Protein AF-A0A972DIL6-F1 (afdb_monomer_lite)

Radius of gyration: 22.11 Å; chains: 1; bounding box: 40×44×63 Å

Secondary structure (DSSP, 8-state):
-HHHHHHHHHTTSEEEETTEEEE-HHHHHHHHHHHHH-TTTS-HHHHHHHHHHHHHHHTTSS-HHHHHHHHHHHHHHHHHHHHHHHTT-----EEEEEE-TTT-PEEEEEEETTEEEEE-TTTTT---EEE--EEEEEEPTTT-PEEEE-

pLDDT: mean 80.32, std 10.35, range [50.72, 94.5]

Structure (mmCIF, N/CA/C/O backbone):
data_AF-A0A972DIL6-F1
#
_entry.id   AF-A0A972DIL6-F1
#
loop_
_atom_site.group_PDB
_atom_site.id
_atom_site.type_symbol
_atom_site.label_atom_id
_atom_site.label_alt_id
_atom_site.label_comp_id
_atom_site.label_asym_id
_atom_site.label_entity_id
_atom_site.label_seq_id
_atom_site.pdbx_PDB_ins_code
_atom_site.Cartn_x
_atom_site.Cartn_y
_atom_site.Cartn_z
_atom_site.occupancy
_atom_site.B_iso_or_equiv
_atom_site.auth_seq_id
_atom_site.auth_comp_id
_atom_site.auth_asym_id
_atom_site.auth_atom_id
_atom_site.pdbx_PDB_model_num
ATOM 1 N N . TYR A 1 1 ? -8.801 -13.810 4.580 1.00 61.56 1 TYR A N 1
ATOM 2 C CA . TYR A 1 1 ? -7.427 -14.099 4.097 1.00 61.56 1 TYR A CA 1
ATOM 3 C C . TYR A 1 1 ? -7.288 -14.266 2.579 1.00 61.56 1 TYR A C 1
ATOM 5 O O . TYR A 1 1 ? -6.475 -13.562 1.994 1.00 61.56 1 TYR A O 1
ATOM 13 N N . ALA A 1 2 ? -8.060 -15.131 1.900 1.00 66.88 2 ALA A N 1
ATOM 14 C CA . ALA A 1 2 ? -7.968 -15.306 0.435 1.00 66.88 2 ALA A CA 1
ATOM 15 C C . ALA A 1 2 ? -8.094 -14.012 -0.424 1.00 66.88 2 ALA A C 1
ATOM 17 O O . ALA A 1 2 ? -7.347 -13.895 -1.399 1.00 66.88 2 ALA A O 1
ATOM 18 N N . PRO A 1 3 ? -8.938 -13.017 -0.066 1.00 84.19 3 PRO A N 1
ATOM 19 C CA . PRO A 1 3 ? -9.088 -11.783 -0.850 1.00 84.19 3 PRO A CA 1
ATOM 20 C C . PRO A 1 3 ? -7.832 -10.902 -0.883 1.00 84.19 3 PRO A C 1
ATOM 22 O O . PRO A 1 3 ? -7.586 -10.197 -1.862 1.00 84.19 3 PRO A O 1
ATOM 25 N N . THR A 1 4 ? -7.011 -10.943 0.169 1.00 86.56 4 THR A N 1
ATOM 26 C CA . THR A 1 4 ? -5.790 -10.133 0.262 1.00 86.56 4 THR A CA 1
ATOM 27 C C . THR A 1 4 ? -4.766 -10.590 -0.773 1.00 86.56 4 THR A C 1
ATOM 29 O O . THR A 1 4 ? -4.248 -9.772 -1.531 1.00 86.56 4 THR A O 1
ATOM 32 N N . ILE A 1 5 ? -4.545 -11.907 -0.879 1.00 86.25 5 ILE A N 1
ATOM 33 C CA . ILE A 1 5 ? -3.591 -12.501 -1.829 1.00 86.25 5 ILE A CA 1
ATOM 34 C C . ILE A 1 5 ? -4.025 -12.234 -3.274 1.00 86.25 5 ILE A C 1
ATOM 36 O O . ILE A 1 5 ? -3.209 -11.821 -4.095 1.00 86.25 5 ILE A O 1
ATOM 40 N N . SER A 1 6 ? -5.309 -12.416 -3.599 1.00 83.56 6 SER A N 1
ATOM 41 C CA . SER A 1 6 ? -5.800 -12.111 -4.948 1.00 83.56 6 SER A CA 1
ATOM 42 C C . SER A 1 6 ? -5.653 -10.626 -5.286 1.00 83.56 6 SER A C 1
ATOM 44 O O . SER A 1 6 ? -5.292 -10.288 -6.410 1.00 83.56 6 SER A O 1
ATOM 46 N N . THR A 1 7 ? -5.869 -9.738 -4.311 1.00 82.50 7 THR A N 1
ATOM 47 C CA . THR A 1 7 ? -5.773 -8.287 -4.516 1.00 82.50 7 THR A CA 1
ATOM 48 C C . THR A 1 7 ? -4.342 -7.854 -4.821 1.00 82.50 7 THR A C 1
ATOM 50 O O . THR A 1 7 ? -4.124 -7.171 -5.821 1.00 82.50 7 THR A O 1
ATOM 53 N N . ILE A 1 8 ? -3.358 -8.277 -4.021 1.00 86.12 8 ILE A N 1
ATOM 54 C CA . ILE A 1 8 ? -1.955 -7.872 -4.224 1.00 86.12 8 ILE A CA 1
ATOM 55 C C . ILE A 1 8 ? -1.359 -8.430 -5.523 1.00 86.12 8 ILE A C 1
ATOM 57 O O . ILE A 1 8 ? -0.521 -7.769 -6.138 1.00 86.12 8 ILE A O 1
ATOM 61 N N . ILE A 1 9 ? -1.840 -9.593 -5.980 1.00 81.62 9 ILE A N 1
ATOM 62 C CA . ILE A 1 9 ? -1.489 -10.151 -7.293 1.00 81.62 9 ILE A CA 1
ATOM 63 C C . ILE A 1 9 ? -2.155 -9.338 -8.408 1.00 81.62 9 ILE A C 1
ATOM 65 O O . ILE A 1 9 ? -1.478 -8.895 -9.330 1.00 81.62 9 ILE A O 1
ATOM 69 N N . SER A 1 10 ? -3.465 -9.074 -8.311 1.00 75.12 10 SER A N 1
ATOM 70 C CA . SER A 1 10 ? -4.207 -8.325 -9.341 1.00 75.12 10 SER A CA 1
ATOM 71 C C . SER A 1 10 ? -3.696 -6.895 -9.542 1.00 75.12 10 SER A C 1
ATOM 73 O O . SER A 1 10 ? -3.723 -6.377 -10.655 1.00 75.12 10 SER A O 1
ATOM 75 N N . ARG A 1 11 ? -3.193 -6.264 -8.473 1.00 79.81 11 ARG A N 1
ATOM 76 C CA . ARG A 1 11 ? -2.581 -4.929 -8.507 1.00 79.81 11 ARG A CA 1
ATOM 77 C C . ARG A 1 11 ? -1.114 -4.942 -8.940 1.00 79.81 11 ARG A C 1
ATOM 79 O O . ARG A 1 11 ? -0.519 -3.879 -9.074 1.00 79.81 11 ARG A O 1
ATOM 86 N N . GLY A 1 12 ? -0.530 -6.120 -9.161 1.00 79.69 12 GLY A N 1
ATOM 87 C CA . GLY A 1 12 ? 0.836 -6.268 -9.652 1.00 79.69 12 GLY A CA 1
ATOM 88 C C . GLY A 1 12 ? 1.921 -5.952 -8.624 1.00 79.69 12 GLY A C 1
ATOM 89 O O . GLY A 1 12 ? 3.062 -5.740 -9.022 1.00 79.69 12 GLY A O 1
ATOM 90 N N . TYR A 1 13 ? 1.607 -5.926 -7.323 1.00 84.12 13 TYR A N 1
ATOM 91 C CA . TYR A 1 13 ? 2.617 -5.773 -6.266 1.00 84.12 13 TYR A CA 1
ATOM 92 C C . TYR A 1 13 ? 3.415 -7.063 -6.041 1.00 84.12 13 TYR A C 1
ATOM 94 O O . TYR A 1 13 ? 4.570 -7.027 -5.621 1.00 84.12 13 TYR A O 1
ATOM 102 N N . VAL A 1 14 ? 2.799 -8.210 -6.329 1.00 87.94 14 VAL A N 1
ATOM 103 C CA . VAL A 1 14 ? 3.391 -9.537 -6.151 1.00 87.94 14 VAL A CA 1
ATOM 104 C C . VAL A 1 14 ? 3.099 -10.392 -7.381 1.00 87.94 14 VAL A C 1
ATOM 106 O O . VAL A 1 14 ? 1.962 -10.446 -7.847 1.00 87.94 14 VAL A O 1
ATOM 109 N N . ALA A 1 15 ? 4.117 -11.081 -7.889 1.00 85.19 15 ALA A N 1
ATOM 110 C CA . ALA A 1 15 ? 3.996 -12.104 -8.919 1.00 85.19 15 ALA A CA 1
ATOM 111 C C . ALA A 1 15 ? 3.935 -13.496 -8.276 1.00 85.19 15 ALA A C 1
ATOM 113 O O . ALA A 1 15 ? 4.514 -13.729 -7.213 1.00 85.19 15 ALA A O 1
ATOM 114 N N . LYS A 1 16 ? 3.231 -14.432 -8.918 1.00 86.62 16 LYS A N 1
ATOM 115 C CA . LYS A 1 16 ? 3.141 -15.826 -8.471 1.00 86.62 16 LYS A CA 1
ATOM 116 C C . LYS A 1 16 ? 3.727 -16.746 -9.535 1.00 86.62 16 LYS A C 1
ATOM 118 O O . LYS A 1 16 ? 3.106 -16.944 -10.573 1.00 86.62 16 LYS A O 1
ATOM 123 N N . GLU A 1 17 ? 4.861 -17.366 -9.234 1.00 86.06 17 GLU A N 1
ATOM 124 C CA . GLU A 1 17 ? 5.546 -18.320 -10.111 1.00 86.06 17 GLU A CA 1
ATOM 125 C C . GLU A 1 17 ? 5.753 -19.636 -9.364 1.00 86.06 17 GLU A C 1
ATOM 127 O O . GLU A 1 17 ? 6.178 -19.638 -8.213 1.00 86.06 17 GLU A O 1
ATOM 132 N N . ASN A 1 18 ? 5.408 -20.774 -9.975 1.00 85.75 18 ASN A N 1
ATOM 133 C CA . ASN A 1 18 ? 5.566 -22.101 -9.356 1.00 85.75 18 ASN A CA 1
ATOM 134 C C . ASN A 1 18 ? 4.979 -22.218 -7.931 1.00 85.75 18 ASN A C 1
ATOM 136 O O . ASN A 1 18 ? 5.510 -22.924 -7.081 1.00 85.75 18 ASN A O 1
ATOM 140 N N . ARG A 1 19 ? 3.850 -21.535 -7.676 1.00 85.88 19 ARG A N 1
ATOM 141 C CA . ARG A 1 19 ? 3.179 -21.414 -6.359 1.00 85.88 19 ARG A CA 1
ATOM 142 C C . ARG A 1 19 ? 3.948 -20.614 -5.296 1.00 85.88 19 ARG A C 1
ATOM 144 O O . ARG A 1 19 ? 3.457 -20.519 -4.176 1.00 85.88 19 ARG A O 1
ATOM 151 N N . ILE A 1 20 ? 5.067 -19.995 -5.649 1.00 89.75 20 ILE A N 1
ATOM 152 C CA . ILE A 1 20 ? 5.848 -19.100 -4.797 1.00 89.75 20 ILE A CA 1
ATOM 153 C C . ILE A 1 20 ? 5.490 -17.650 -5.147 1.00 89.75 20 ILE A C 1
ATOM 155 O O . ILE A 1 20 ? 5.174 -17.338 -6.296 1.00 89.75 20 ILE A O 1
ATOM 159 N N . LEU A 1 21 ? 5.471 -16.777 -4.139 1.00 91.06 21 LEU A N 1
ATOM 160 C CA . LEU A 1 21 ? 5.191 -15.351 -4.294 1.00 91.06 21 LEU A CA 1
ATOM 161 C C . LEU A 1 21 ? 6.500 -14.559 -4.318 1.00 91.06 21 LEU A C 1
ATOM 163 O O . LEU A 1 21 ? 7.330 -14.721 -3.426 1.00 91.06 21 LEU A O 1
ATOM 167 N N . TYR A 1 22 ? 6.645 -13.678 -5.305 1.00 89.75 22 TYR A N 1
ATOM 168 C CA . TYR A 1 22 ? 7.805 -12.805 -5.470 1.00 89.75 22 TYR A CA 1
ATOM 169 C C . TYR A 1 22 ? 7.361 -11.339 -5.522 1.00 89.75 22 TYR A C 1
ATOM 171 O O . TYR A 1 22 ? 6.421 -11.020 -6.256 1.00 89.75 22 TYR A O 1
ATOM 179 N N . PRO A 1 23 ? 8.003 -10.426 -4.770 1.00 90.56 23 PRO A N 1
ATOM 180 C CA . PRO A 1 23 ? 7.697 -9.006 -4.871 1.00 90.56 23 PRO A CA 1
ATOM 181 C C . PRO A 1 23 ? 8.139 -8.477 -6.237 1.00 90.56 23 PRO A C 1
ATOM 183 O O . PRO A 1 23 ? 9.274 -8.705 -6.663 1.00 90.56 23 PRO A O 1
ATOM 186 N N . THR A 1 24 ? 7.254 -7.750 -6.912 1.00 84.69 24 THR A N 1
ATOM 187 C CA . THR A 1 24 ? 7.609 -7.032 -8.144 1.00 84.69 24 THR A CA 1
ATOM 188 C C . THR A 1 24 ? 8.361 -5.749 -7.799 1.00 84.69 24 THR A C 1
ATOM 190 O O . THR A 1 24 ? 8.312 -5.285 -6.658 1.00 84.69 24 THR A O 1
ATOM 193 N N . ASP A 1 25 ? 9.018 -5.120 -8.771 1.00 80.06 25 ASP A N 1
ATOM 194 C CA . ASP A 1 25 ? 9.689 -3.837 -8.522 1.00 80.06 25 ASP A CA 1
ATOM 195 C C . ASP A 1 25 ? 8.693 -2.728 -8.162 1.00 80.06 25 ASP A C 1
ATOM 197 O O . ASP A 1 25 ? 8.956 -1.938 -7.260 1.00 80.06 25 ASP A O 1
ATOM 201 N N . LEU A 1 26 ? 7.488 -2.753 -8.746 1.00 78.00 26 LEU A N 1
ATOM 202 C CA . LEU A 1 26 ? 6.381 -1.898 -8.308 1.00 78.00 26 LEU A CA 1
ATOM 203 C C . LEU A 1 26 ? 6.025 -2.152 -6.836 1.00 78.00 26 LEU A C 1
ATOM 205 O O . LEU A 1 26 ? 5.852 -1.204 -6.074 1.00 78.00 26 LEU A O 1
ATOM 209 N N . GLY A 1 27 ? 5.919 -3.421 -6.432 1.00 82.94 27 GLY A N 1
ATOM 210 C CA . GLY A 1 27 ? 5.649 -3.802 -5.048 1.00 82.94 27 GLY A CA 1
ATOM 211 C C . GLY A 1 27 ? 6.718 -3.298 -4.083 1.00 82.94 27 GLY A C 1
ATOM 212 O O . GLY A 1 27 ? 6.373 -2.744 -3.043 1.00 82.94 27 GLY A O 1
ATOM 213 N N . LYS A 1 28 ? 8.001 -3.424 -4.444 1.00 86.25 28 LYS A N 1
ATOM 214 C CA . LYS A 1 28 ? 9.127 -2.922 -3.639 1.00 86.25 28 LYS A CA 1
ATOM 215 C C . LYS A 1 28 ? 9.080 -1.403 -3.495 1.00 86.25 28 LYS A C 1
ATOM 217 O O . LYS A 1 28 ? 9.120 -0.914 -2.374 1.00 86.25 28 LYS A O 1
ATOM 222 N N . ILE A 1 29 ? 8.911 -0.672 -4.597 1.00 82.50 29 ILE A N 1
ATOM 223 C CA . ILE A 1 29 ? 8.859 0.798 -4.592 1.00 82.50 29 ILE A CA 1
ATOM 224 C C . ILE A 1 29 ? 7.685 1.296 -3.748 1.00 82.50 29 ILE A C 1
ATOM 226 O O . ILE A 1 29 ? 7.844 2.176 -2.904 1.00 82.50 29 ILE A O 1
ATOM 230 N N . VAL A 1 30 ? 6.499 0.709 -3.927 1.00 85.12 30 VAL A N 1
ATOM 231 C CA . VAL A 1 30 ? 5.327 1.070 -3.122 1.00 85.12 30 VAL A CA 1
ATOM 232 C C . VAL A 1 30 ? 5.564 0.740 -1.651 1.00 85.12 30 VAL A C 1
ATOM 234 O O . VAL A 1 30 ? 5.277 1.573 -0.798 1.00 85.12 30 VAL A O 1
ATOM 237 N N . ASN A 1 31 ? 6.140 -0.421 -1.338 1.00 89.81 31 ASN A N 1
ATOM 238 C CA . ASN A 1 31 ? 6.474 -0.790 0.034 1.00 89.81 31 ASN A CA 1
ATOM 239 C C . ASN A 1 31 ? 7.500 0.162 0.674 1.00 89.81 31 ASN A C 1
ATOM 241 O O . ASN A 1 31 ? 7.364 0.501 1.847 1.00 89.81 31 ASN A O 1
ATOM 245 N N . GLU A 1 32 ? 8.494 0.6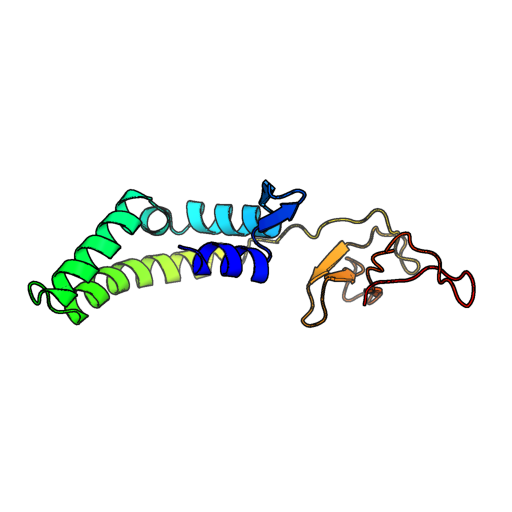31 -0.081 1.00 87.69 32 GLU A N 1
ATOM 246 C CA . GLU A 1 32 ? 9.469 1.624 0.382 1.00 87.69 32 GLU A CA 1
ATOM 247 C C . GLU A 1 32 ? 8.806 2.968 0.681 1.00 87.69 32 GLU A C 1
ATOM 249 O O . GLU A 1 32 ? 9.046 3.546 1.739 1.00 87.69 32 GLU A O 1
ATOM 254 N N . ILE A 1 33 ? 7.927 3.446 -0.205 1.00 87.00 33 ILE A N 1
ATOM 255 C CA . ILE A 1 33 ? 7.150 4.672 0.023 1.00 87.00 33 ILE A CA 1
ATOM 256 C C . ILE A 1 33 ? 6.290 4.513 1.280 1.00 87.00 33 ILE A C 1
ATOM 258 O O . ILE A 1 33 ? 6.323 5.370 2.163 1.00 87.00 33 ILE A O 1
ATOM 262 N N . MET A 1 34 ? 5.556 3.406 1.393 1.00 88.69 34 MET A N 1
ATOM 263 C CA . MET A 1 34 ? 4.669 3.161 2.526 1.00 88.69 34 MET A CA 1
ATOM 264 C C . MET A 1 34 ? 5.443 3.069 3.847 1.00 88.69 34 MET A C 1
ATOM 266 O O . MET A 1 34 ? 5.093 3.753 4.801 1.00 88.69 34 MET A O 1
ATOM 270 N N . THR A 1 35 ? 6.550 2.325 3.887 1.00 89.25 35 THR A N 1
ATOM 271 C CA . THR A 1 35 ? 7.405 2.214 5.084 1.00 89.25 35 THR A CA 1
ATOM 272 C C . THR A 1 35 ? 8.059 3.546 5.456 1.00 89.25 35 THR A C 1
ATOM 274 O O . THR A 1 35 ? 8.211 3.861 6.633 1.00 89.25 35 THR A O 1
ATOM 277 N N . LYS A 1 36 ? 8.442 4.359 4.466 1.00 86.00 36 LYS A N 1
ATOM 278 C CA . LYS A 1 36 ? 9.128 5.636 4.695 1.00 86.00 36 LYS A CA 1
ATOM 279 C C . LYS A 1 36 ? 8.195 6.744 5.178 1.00 86.00 36 LYS A C 1
ATOM 281 O O . LYS A 1 36 ? 8.598 7.546 6.017 1.00 86.00 36 LYS A O 1
ATOM 286 N N . TYR A 1 37 ? 6.995 6.836 4.610 1.00 87.19 37 TYR A N 1
ATOM 287 C CA . TYR A 1 37 ? 6.078 7.952 4.860 1.00 87.19 37 TYR A CA 1
ATOM 288 C C . TYR A 1 37 ? 4.921 7.594 5.792 1.00 87.19 37 TYR A C 1
ATOM 290 O O . TYR A 1 37 ? 4.363 8.493 6.413 1.00 87.19 37 TYR A O 1
ATOM 298 N N . PHE A 1 38 ? 4.591 6.309 5.931 1.00 89.56 38 PHE A N 1
ATOM 299 C CA . PHE A 1 38 ? 3.474 5.823 6.742 1.00 89.56 38 PHE A CA 1
ATOM 300 C C . PHE A 1 38 ? 3.885 4.680 7.697 1.00 89.56 38 PHE A C 1
ATOM 302 O O . PHE A 1 38 ? 3.177 3.672 7.761 1.00 89.56 38 PHE A O 1
ATOM 309 N N . PRO A 1 39 ? 4.998 4.805 8.452 1.00 86.62 39 PRO A N 1
ATOM 310 C CA . PRO A 1 39 ? 5.543 3.709 9.260 1.00 86.62 39 PRO A CA 1
ATOM 311 C C . PRO A 1 39 ? 4.557 3.184 10.309 1.00 86.62 39 PRO A C 1
ATOM 313 O O . PRO A 1 39 ? 4.479 1.980 10.514 1.00 86.62 39 PRO A O 1
ATOM 316 N N . GLU A 1 40 ? 3.763 4.062 10.926 1.00 81.62 40 GLU A N 1
ATOM 317 C CA . GLU A 1 40 ? 2.779 3.672 11.944 1.00 81.62 40 GLU A CA 1
ATOM 318 C C . GLU A 1 40 ? 1.609 2.862 11.368 1.00 81.62 40 GLU A C 1
ATOM 320 O O . GLU A 1 40 ? 1.024 2.057 12.077 1.00 81.62 40 GLU A O 1
ATOM 325 N N . ILE A 1 41 ? 1.275 3.041 10.085 1.00 81.44 41 ILE A N 1
ATOM 326 C CA . ILE A 1 41 ? 0.130 2.368 9.448 1.00 81.44 41 ILE A CA 1
ATOM 327 C C . ILE A 1 41 ? 0.522 0.985 8.940 1.00 81.44 41 ILE A C 1
ATOM 329 O O . ILE A 1 41 ? -0.281 0.057 8.982 1.00 81.44 41 ILE A O 1
ATOM 333 N N . VAL A 1 42 ? 1.748 0.849 8.429 1.00 82.94 42 VAL A N 1
ATOM 334 C CA . VAL A 1 42 ? 2.267 -0.440 7.949 1.00 82.94 42 VAL A CA 1
ATOM 335 C C . VAL A 1 42 ? 2.833 -1.312 9.066 1.00 82.94 42 VAL A C 1
ATOM 337 O O . VAL A 1 42 ? 3.282 -2.428 8.803 1.00 82.94 42 VAL A O 1
ATOM 340 N N . ASP A 1 43 ? 2.816 -0.818 10.302 1.00 84.75 43 ASP A N 1
ATOM 341 C CA . ASP A 1 43 ? 3.236 -1.581 11.460 1.00 84.75 43 ASP A CA 1
ATOM 342 C C . ASP A 1 43 ? 2.275 -2.753 11.731 1.00 84.75 43 ASP A C 1
ATOM 344 O O . ASP A 1 43 ? 1.042 -2.637 11.673 1.00 84.75 43 ASP A O 1
ATOM 348 N N . LEU A 1 4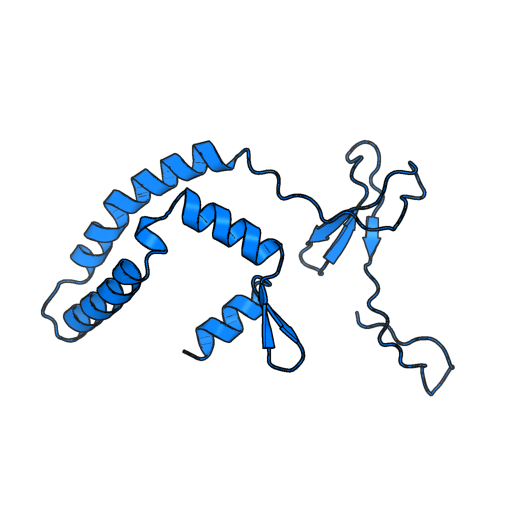4 ? 2.851 -3.916 12.041 1.00 77.44 44 LEU A N 1
ATOM 349 C CA . LEU A 1 44 ? 2.084 -5.130 12.328 1.00 77.44 44 LEU A CA 1
ATOM 350 C C . LEU A 1 44 ? 1.225 -4.969 13.589 1.00 77.44 44 LEU A C 1
ATOM 352 O O . LEU A 1 44 ? 0.107 -5.479 13.634 1.00 77.44 44 LEU A O 1
ATOM 356 N N . THR A 1 45 ? 1.725 -4.236 14.586 1.00 78.56 45 THR A N 1
ATOM 357 C CA . THR A 1 45 ? 1.024 -3.961 15.847 1.00 78.56 45 THR A CA 1
ATOM 358 C C . THR A 1 45 ? -0.187 -3.075 15.599 1.00 78.56 45 THR A C 1
ATOM 360 O O . THR A 1 45 ? -1.264 -3.348 16.125 1.00 78.56 45 THR A O 1
ATOM 363 N N . PHE A 1 46 ? -0.042 -2.054 14.747 1.00 79.50 46 PHE A N 1
ATOM 364 C CA . PHE A 1 46 ? -1.158 -1.199 14.352 1.00 79.50 46 PHE A CA 1
ATOM 365 C C . PHE A 1 46 ? -2.263 -2.008 13.663 1.00 79.50 46 PHE A C 1
ATOM 367 O O . PHE A 1 46 ? -3.424 -1.937 14.068 1.00 79.50 46 PHE A O 1
ATOM 374 N N . THR A 1 47 ? -1.896 -2.836 12.682 1.00 74.62 47 THR A N 1
ATOM 375 C CA . THR A 1 47 ? -2.865 -3.655 11.934 1.00 74.62 47 THR A CA 1
ATOM 376 C C . THR A 1 47 ? -3.585 -4.652 12.846 1.00 74.62 47 THR A C 1
ATOM 378 O O . THR A 1 47 ? -4.797 -4.809 12.737 1.00 74.62 47 THR A O 1
ATOM 381 N N . ALA A 1 48 ? -2.872 -5.278 13.788 1.00 80.00 48 ALA A N 1
ATOM 382 C CA . ALA A 1 48 ? -3.478 -6.174 14.773 1.00 80.00 48 ALA A CA 1
ATOM 383 C C . ALA A 1 48 ? -4.455 -5.439 15.707 1.00 80.00 48 ALA A C 1
ATOM 385 O O . ALA A 1 48 ? -5.552 -5.930 15.958 1.00 80.00 48 ALA A O 1
ATOM 386 N N . SER A 1 49 ? -4.087 -4.240 16.171 1.00 82.00 49 SER A N 1
ATOM 387 C CA . SER A 1 49 ? -4.944 -3.432 17.047 1.00 82.00 49 SER A CA 1
ATOM 388 C C . SER A 1 49 ? -6.210 -2.913 16.357 1.00 82.00 49 SER A C 1
ATOM 390 O O . SER A 1 49 ? -7.207 -2.640 17.021 1.00 82.00 49 SER A O 1
ATOM 392 N N . LEU A 1 50 ? -6.189 -2.753 15.028 1.00 85.12 50 LEU A N 1
ATOM 393 C CA . LEU A 1 50 ? -7.358 -2.308 14.275 1.00 85.12 50 LEU A CA 1
ATOM 394 C C . LEU A 1 50 ? -8.437 -3.391 14.233 1.00 85.12 50 LEU A C 1
ATOM 396 O O . LEU A 1 50 ? -9.598 -3.066 14.448 1.00 85.12 50 LEU A O 1
ATOM 400 N N . GLU A 1 51 ? -8.060 -4.647 13.994 1.00 85.69 51 GLU A N 1
ATOM 401 C CA . GLU A 1 51 ? -9.002 -5.776 13.990 1.00 85.69 51 GLU A CA 1
ATOM 402 C C . GLU A 1 51 ? -9.680 -5.921 15.364 1.00 85.69 51 GLU A C 1
ATOM 404 O O . GLU A 1 51 ? -10.902 -5.971 15.440 1.00 85.69 51 GLU A O 1
ATOM 409 N N . GLU A 1 52 ? -8.915 -5.822 16.460 1.00 88.12 52 GLU A N 1
ATOM 410 C CA . GLU A 1 52 ? -9.463 -5.839 17.829 1.00 88.12 52 GLU A CA 1
ATOM 411 C C . GLU A 1 52 ? -10.466 -4.694 18.070 1.00 88.12 52 GLU A C 1
ATOM 413 O O . GLU A 1 52 ? -11.538 -4.890 18.642 1.00 88.12 52 GLU A O 1
ATOM 418 N N . ARG A 1 53 ? -10.171 -3.487 17.567 1.00 87.81 53 ARG A N 1
ATOM 419 C CA . ARG A 1 53 ? -11.110 -2.354 17.637 1.00 87.81 53 ARG A CA 1
ATOM 420 C C . ARG A 1 53 ? -12.370 -2.578 16.801 1.00 87.81 53 ARG A C 1
ATOM 422 O O . ARG A 1 53 ? -13.410 -2.014 17.136 1.00 87.81 53 ARG A O 1
ATOM 429 N N . MET A 1 54 ? -12.287 -3.327 15.700 1.00 90.00 54 MET A N 1
ATOM 430 C CA . MET A 1 54 ? -13.459 -3.677 14.892 1.00 90.00 54 MET A CA 1
ATOM 431 C C . MET A 1 54 ? -14.346 -4.686 15.623 1.00 90.00 54 MET A C 1
ATOM 433 O O . MET A 1 54 ? -15.562 -4.494 15.637 1.00 90.00 54 MET A O 1
ATOM 437 N N . ASP A 1 55 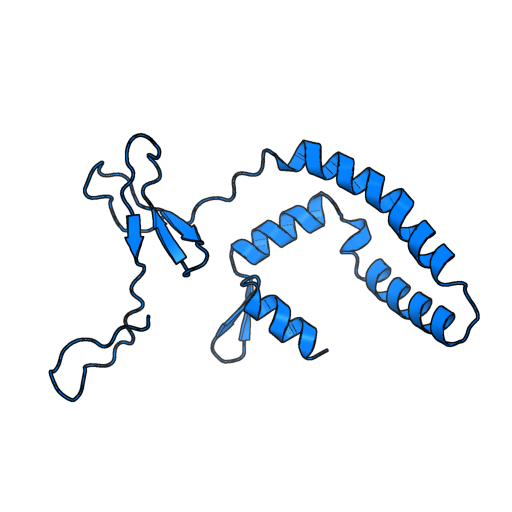? -13.753 -5.661 16.310 1.00 91.56 55 ASP A N 1
ATOM 438 C CA . ASP A 1 55 ? -14.483 -6.606 17.163 1.00 91.56 55 ASP A CA 1
ATOM 439 C C . ASP A 1 55 ? -15.200 -5.872 18.312 1.00 91.56 55 ASP A C 1
ATOM 441 O O . ASP A 1 55 ? -16.386 -6.082 18.566 1.00 91.56 55 ASP A O 1
ATOM 445 N N . ASP A 1 56 ? -14.533 -4.910 18.957 1.00 93.00 56 ASP A N 1
ATOM 446 C CA . ASP A 1 56 ? -15.147 -4.092 20.009 1.00 93.00 56 ASP A CA 1
ATOM 447 C C . ASP A 1 56 ? -16.327 -3.233 19.505 1.00 93.00 56 ASP A C 1
ATOM 449 O O . ASP A 1 56 ? -17.253 -2.928 20.268 1.00 93.00 56 ASP A O 1
ATOM 453 N N . ILE A 1 57 ? -16.323 -2.833 18.228 1.00 93.25 57 ILE A N 1
ATOM 454 C CA . ILE A 1 57 ? -17.474 -2.177 17.591 1.00 93.25 57 ILE A CA 1
ATOM 455 C C . ILE A 1 57 ? -18.610 -3.182 17.384 1.00 93.25 57 ILE A C 1
ATOM 457 O O . ILE A 1 57 ? -19.761 -2.850 17.672 1.00 93.25 57 ILE A O 1
ATOM 461 N N . GLU A 1 58 ? -18.307 -4.383 16.881 1.00 93.62 58 GLU A N 1
ATOM 462 C CA . GLU A 1 58 ? -19.298 -5.443 16.654 1.00 93.62 58 GLU A CA 1
ATOM 463 C C . GLU A 1 58 ? -20.005 -5.833 17.958 1.00 93.62 58 GLU A C 1
ATOM 465 O O . GLU A 1 58 ? -21.230 -5.960 17.995 1.00 93.62 58 GLU A O 1
ATOM 470 N N . GLU A 1 59 ? -19.252 -5.915 19.054 1.00 94.50 59 GLU A N 1
ATOM 471 C CA . GLU A 1 59 ? -19.771 -6.200 20.393 1.00 94.50 59 GLU A CA 1
ATOM 472 C C . GLU A 1 59 ? -20.462 -4.992 21.059 1.00 94.50 59 GLU A C 1
ATOM 474 O O . GLU A 1 59 ? -21.029 -5.112 22.147 1.00 94.50 59 GLU A O 1
ATOM 479 N N . GLY A 1 60 ? -20.439 -3.815 20.423 1.00 92.62 60 GLY A N 1
ATOM 480 C CA . GLY A 1 60 ? -21.081 -2.595 20.916 1.00 92.62 60 GLY A CA 1
ATOM 481 C C . GLY A 1 60 ? -20.357 -1.915 22.083 1.00 92.62 60 GLY A C 1
ATOM 482 O O . GLY A 1 60 ? -20.933 -1.038 22.731 1.00 92.62 60 GLY A O 1
ATOM 483 N N . LYS A 1 61 ? -19.102 -2.286 22.356 1.00 93.62 61 LYS A N 1
ATOM 484 C CA . LYS A 1 61 ? -18.263 -1.678 23.401 1.00 93.62 61 LYS A CA 1
ATOM 485 C C . LYS A 1 61 ? -17.758 -0.294 23.002 1.00 93.62 61 LYS A C 1
ATOM 487 O O . LYS A 1 61 ? -17.559 0.557 23.868 1.00 93.62 61 LYS A O 1
ATOM 492 N N . VAL A 1 62 ? -17.545 -0.065 21.704 1.00 91.31 62 VAL A N 1
ATOM 493 C CA . VAL A 1 62 ? -16.983 1.184 21.174 1.00 91.31 62 VAL A CA 1
ATOM 494 C C . VAL A 1 62 ? -17.851 1.739 20.046 1.00 91.31 62 VAL A C 1
ATOM 496 O O . VAL A 1 62 ? -18.386 1.016 19.208 1.00 91.31 62 VAL A O 1
ATOM 499 N N . TYR A 1 63 ? -17.995 3.065 20.003 1.00 93.12 63 TYR A N 1
ATOM 500 C CA . TYR A 1 63 ? -18.716 3.734 18.927 1.00 93.12 63 TYR A CA 1
ATOM 501 C C . TYR A 1 63 ? -17.848 3.832 17.668 1.00 93.12 63 TYR A C 1
ATOM 503 O O . TYR A 1 63 ? -16.804 4.472 17.671 1.00 93.12 63 TYR A O 1
ATOM 511 N N . TRP A 1 64 ? -18.296 3.265 16.548 1.00 93.19 64 TRP A N 1
ATOM 512 C CA . TRP A 1 64 ? -17.475 3.183 15.331 1.00 93.19 64 TRP A CA 1
ATOM 513 C C . TRP A 1 64 ? -16.919 4.529 14.837 1.00 93.19 64 TRP A C 1
ATOM 515 O O . TRP A 1 64 ? -15.795 4.583 14.342 1.00 93.19 64 TRP A O 1
ATOM 525 N N . LYS A 1 65 ? -17.667 5.636 14.991 1.00 94.00 65 LYS A N 1
ATOM 526 C CA . LYS A 1 65 ? -17.176 6.947 14.536 1.00 94.00 65 LYS A CA 1
ATOM 527 C C . LYS A 1 65 ? -15.990 7.434 15.352 1.00 94.00 65 LYS A C 1
ATOM 529 O O . LYS A 1 65 ? -15.160 8.122 14.778 1.00 94.00 65 LYS A O 1
ATOM 534 N N . SER A 1 66 ? -15.899 7.102 16.645 1.00 91.31 66 SER A N 1
ATOM 535 C CA . SER A 1 66 ? -14.729 7.498 17.435 1.00 91.31 66 SER A CA 1
ATOM 536 C C . SER A 1 66 ? -13.486 6.768 16.941 1.00 91.31 66 SER A C 1
ATOM 538 O O . SER A 1 66 ? -12.474 7.409 16.711 1.00 91.31 66 SER A O 1
ATOM 540 N N . VAL A 1 67 ? -13.596 5.471 16.633 1.00 89.94 67 VAL A N 1
ATOM 541 C CA . VAL A 1 67 ? -12.487 4.688 16.057 1.00 89.94 67 VAL A CA 1
ATOM 542 C C . VAL A 1 67 ? -12.012 5.275 14.725 1.00 89.94 67 VAL A C 1
ATOM 544 O O . VAL A 1 67 ? -10.809 5.408 14.504 1.00 89.94 67 VAL A O 1
ATOM 547 N N . VAL A 1 68 ? -12.945 5.665 13.850 1.00 91.38 68 VAL A N 1
ATOM 548 C CA . VAL A 1 68 ? -12.613 6.310 12.569 1.00 91.38 68 VAL A CA 1
ATOM 549 C C . VAL A 1 68 ? -11.966 7.680 12.780 1.00 91.38 68 VAL A C 1
ATOM 551 O O . VAL A 1 68 ? -10.957 7.967 12.140 1.00 91.38 68 VAL A O 1
ATOM 554 N N . ASP A 1 69 ? -12.503 8.515 13.672 1.00 92.88 69 ASP A N 1
ATOM 555 C CA . ASP A 1 69 ? -11.952 9.844 13.972 1.00 92.88 69 ASP A CA 1
ATOM 556 C C . ASP A 1 69 ? -10.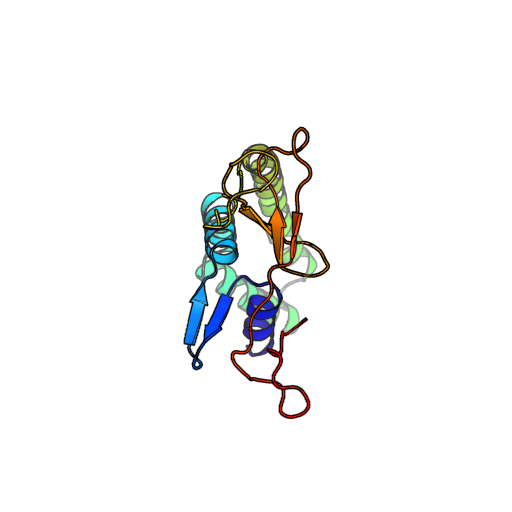538 9.761 14.562 1.00 92.88 69 ASP A C 1
ATOM 558 O O . ASP A 1 69 ? -9.659 10.533 14.169 1.00 92.88 69 ASP A O 1
ATOM 562 N N . ASP A 1 70 ? -10.322 8.814 15.476 1.00 88.50 70 ASP A N 1
ATOM 563 C CA . ASP A 1 70 ? -9.050 8.588 16.162 1.00 88.50 70 ASP A CA 1
ATOM 564 C C . ASP A 1 70 ? -7.960 8.126 15.190 1.00 88.50 70 ASP A C 1
ATOM 566 O O . ASP A 1 70 ? -6.793 8.473 15.360 1.00 88.50 70 ASP A O 1
ATOM 570 N N . PHE A 1 71 ? -8.333 7.386 14.142 1.00 88.44 71 PHE A N 1
ATOM 571 C CA . PHE A 1 71 ? -7.423 7.046 13.051 1.00 88.44 71 PHE A CA 1
ATOM 572 C C . PHE A 1 71 ? -7.216 8.213 12.078 1.00 88.44 71 PHE A C 1
ATOM 574 O O . PHE A 1 71 ? -6.086 8.544 11.718 1.00 88.44 71 PHE A O 1
ATOM 581 N N . TYR A 1 72 ? -8.304 8.836 11.618 1.00 90.75 72 TYR A N 1
ATOM 582 C CA . TYR A 1 72 ? -8.255 9.738 10.471 1.00 90.75 72 TYR A CA 1
ATOM 583 C C . TYR A 1 72 ? -7.566 11.070 10.780 1.00 90.75 72 TYR A C 1
ATOM 585 O O . TYR A 1 72 ? -6.821 11.572 9.943 1.00 90.75 72 TYR A O 1
ATOM 593 N N . LYS A 1 73 ? -7.772 11.641 11.974 1.00 91.00 73 LYS A N 1
ATOM 594 C CA . LYS A 1 73 ? -7.166 12.927 12.368 1.00 91.00 73 LYS A CA 1
ATOM 595 C C . LYS A 1 73 ? -5.630 12.915 12.344 1.00 91.00 73 LYS A C 1
ATOM 597 O O . LYS A 1 73 ? -5.055 13.820 11.740 1.00 91.00 73 LYS A O 1
ATOM 602 N N . PRO A 1 74 ? -4.931 11.943 12.961 1.00 89.00 74 PRO A N 1
ATOM 603 C CA . PRO A 1 74 ? -3.479 11.861 12.820 1.00 89.00 74 PRO A CA 1
ATOM 604 C C . PRO A 1 74 ? -3.075 11.467 11.394 1.00 89.00 74 PRO A C 1
ATOM 606 O O . PRO A 1 74 ? -2.130 12.037 10.845 1.00 89.00 74 PRO A O 1
ATOM 609 N N . PHE A 1 75 ? -3.822 10.560 10.753 1.00 90.19 75 PHE A N 1
ATOM 610 C CA . PHE A 1 75 ? -3.541 10.129 9.385 1.00 90.19 75 PHE A CA 1
ATOM 611 C C . PHE A 1 75 ? -3.546 11.284 8.376 1.00 90.19 75 PHE A C 1
ATOM 613 O O . PHE A 1 75 ? -2.649 11.352 7.538 1.00 90.19 75 PHE A O 1
ATOM 620 N N . SER A 1 76 ? -4.505 12.212 8.450 1.00 91.56 76 SER A N 1
ATOM 621 C CA . SER A 1 76 ? -4.615 13.319 7.493 1.00 91.56 76 SER A CA 1
ATOM 622 C C . SER A 1 76 ? -3.386 14.229 7.520 1.00 91.56 76 SER A C 1
ATOM 624 O O . SER A 1 76 ? -2.918 14.664 6.471 1.00 91.56 76 SER A O 1
ATOM 626 N N . VAL A 1 77 ? -2.805 14.449 8.703 1.00 90.19 77 VAL A N 1
ATOM 627 C CA . VAL A 1 77 ? -1.564 15.223 8.860 1.00 90.19 77 VAL A CA 1
ATOM 628 C C . VAL A 1 77 ? -0.384 14.493 8.212 1.00 90.19 77 VAL A C 1
ATOM 630 O O . VAL A 1 77 ? 0.428 15.103 7.514 1.00 90.19 77 VAL A O 1
ATOM 633 N N . VAL A 1 78 ? -0.274 13.177 8.410 1.00 88.75 78 VAL A N 1
ATOM 634 C CA . VAL A 1 78 ? 0.769 12.358 7.768 1.00 88.75 78 VAL A CA 1
ATOM 635 C C . VAL A 1 78 ? 0.595 12.356 6.247 1.00 88.75 78 VAL A C 1
ATOM 637 O O . VAL A 1 78 ? 1.575 12.508 5.520 1.00 88.75 78 VAL A O 1
ATOM 640 N N . LEU A 1 79 ? -0.644 12.257 5.763 1.00 89.56 79 LEU A N 1
ATOM 641 C CA . LEU A 1 79 ? -0.974 12.259 4.342 1.00 89.56 79 LEU A CA 1
ATOM 642 C C . LEU A 1 79 ? -0.575 13.572 3.658 1.00 89.56 79 LEU A C 1
ATOM 644 O O . LEU A 1 79 ? 0.087 13.532 2.623 1.00 89.56 79 LEU A O 1
ATOM 648 N N . GLU A 1 80 ? -0.904 14.724 4.245 1.00 89.25 80 GLU A N 1
ATOM 649 C CA . GLU A 1 80 ? -0.491 16.034 3.720 1.00 89.25 80 GLU A CA 1
ATOM 650 C C . GLU A 1 80 ? 1.039 16.160 3.641 1.00 89.25 80 GLU A C 1
ATOM 652 O O . GLU A 1 80 ? 1.590 16.595 2.625 1.00 89.25 80 GLU A O 1
ATOM 657 N N . ASN A 1 81 ? 1.744 15.705 4.681 1.00 86.50 81 ASN A N 1
ATOM 658 C CA . ASN A 1 81 ? 3.206 15.685 4.708 1.00 86.50 81 ASN A CA 1
ATOM 659 C C . ASN A 1 81 ? 3.807 14.749 3.650 1.00 86.50 81 ASN A C 1
ATOM 661 O O . ASN A 1 81 ? 4.849 15.057 3.066 1.00 86.50 81 ASN A O 1
ATOM 665 N N . ALA A 1 82 ? 3.182 13.595 3.420 1.00 86.19 82 ALA A N 1
ATOM 666 C CA . ALA A 1 82 ? 3.606 12.636 2.413 1.00 86.19 82 ALA A CA 1
ATOM 667 C C . ALA A 1 82 ? 3.393 13.197 1.000 1.00 86.19 82 ALA A C 1
ATOM 669 O O . ALA A 1 82 ? 4.319 13.149 0.195 1.00 86.19 82 ALA A O 1
ATOM 670 N N . GLN A 1 83 ? 2.238 13.814 0.725 1.00 82.75 83 GLN A N 1
ATOM 671 C CA . GLN A 1 83 ? 1.912 14.435 -0.564 1.00 82.75 83 GLN A CA 1
ATOM 672 C C . GLN A 1 83 ? 2.996 15.435 -0.999 1.00 82.75 83 GLN A C 1
ATOM 674 O O . GLN A 1 83 ? 3.515 15.344 -2.106 1.00 82.75 83 GLN A O 1
ATOM 679 N N . GLN A 1 84 ? 3.423 16.323 -0.095 1.00 82.44 84 GLN A N 1
ATOM 680 C CA . GLN A 1 84 ? 4.461 17.322 -0.386 1.00 82.44 84 GLN A CA 1
ATOM 681 C C . GLN A 1 84 ? 5.851 16.716 -0.645 1.00 82.44 84 GLN A C 1
ATOM 683 O O . GLN A 1 84 ? 6.691 17.328 -1.305 1.00 82.44 84 GLN A O 1
ATOM 688 N N . LYS A 1 85 ? 6.131 15.533 -0.089 1.00 78.38 85 LYS A N 1
ATOM 689 C CA . LYS A 1 85 ? 7.449 14.887 -0.161 1.00 78.38 85 LYS A CA 1
ATOM 690 C C . LYS A 1 85 ? 7.542 13.826 -1.262 1.00 78.38 85 LYS A C 1
ATOM 692 O O . LYS A 1 85 ? 8.657 13.529 -1.689 1.00 78.38 85 LYS A O 1
ATOM 697 N N . ILE A 1 86 ? 6.416 13.251 -1.692 1.00 71.00 86 ILE A N 1
ATOM 698 C CA . ILE A 1 86 ? 6.337 12.161 -2.681 1.00 71.00 86 ILE A CA 1
ATOM 699 C C . ILE A 1 86 ? 6.433 12.672 -4.124 1.00 71.00 86 ILE A C 1
ATOM 701 O O . ILE A 1 86 ? 6.917 11.927 -4.972 1.00 71.00 86 ILE A O 1
ATOM 705 N N . ASP A 1 87 ? 6.120 13.943 -4.398 1.00 55.59 87 ASP A N 1
ATOM 706 C CA . ASP A 1 87 ? 6.236 14.567 -5.736 1.00 55.59 87 ASP A CA 1
ATOM 707 C C . ASP A 1 87 ? 7.653 14.513 -6.361 1.00 55.59 87 ASP A C 1
ATOM 709 O O . ASP A 1 87 ? 7.853 14.923 -7.501 1.00 55.59 87 ASP A O 1
ATOM 713 N N . LYS A 1 88 ? 8.655 13.989 -5.640 1.00 52.50 88 LYS A N 1
ATOM 714 C CA . LYS A 1 88 ? 10.036 13.791 -6.110 1.00 52.50 88 LYS A CA 1
ATOM 715 C C . LYS A 1 88 ? 10.438 12.327 -6.322 1.00 52.50 88 LYS A C 1
ATOM 717 O O . LYS A 1 88 ? 11.603 12.070 -6.617 1.00 52.50 88 LYS A O 1
ATOM 722 N N . VAL A 1 89 ? 9.538 11.363 -6.127 1.00 54.50 89 VAL A N 1
ATOM 723 C CA . VAL A 1 89 ? 9.861 9.942 -6.315 1.00 54.50 89 VAL A CA 1
ATOM 724 C C . VAL A 1 89 ? 9.649 9.575 -7.782 1.00 54.50 89 VAL A C 1
ATOM 726 O O . VAL A 1 89 ? 8.561 9.179 -8.196 1.00 54.50 89 VAL A O 1
ATOM 729 N N . GLU A 1 90 ? 10.704 9.720 -8.580 1.00 54.09 90 GLU A N 1
ATOM 730 C CA . GLU A 1 90 ? 10.773 9.112 -9.906 1.00 54.09 90 GLU A CA 1
ATOM 731 C C . GLU A 1 90 ? 10.818 7.591 -9.730 1.00 54.09 90 GLU A C 1
ATOM 733 O O . GLU A 1 90 ? 11.793 7.037 -9.224 1.00 54.09 90 GLU A O 1
ATOM 738 N N . VAL A 1 91 ? 9.734 6.907 -10.103 1.00 55.09 91 VAL A N 1
ATOM 739 C CA . VAL A 1 91 ? 9.724 5.445 -10.233 1.00 55.09 91 VAL A CA 1
ATOM 740 C C . VAL A 1 91 ? 10.754 5.109 -11.315 1.00 55.09 91 VAL A C 1
ATOM 742 O O . VAL A 1 91 ? 10.544 5.532 -12.456 1.00 55.09 91 VAL A O 1
ATOM 745 N N . PRO A 1 92 ? 11.857 4.399 -11.003 1.00 54.75 92 PRO A N 1
ATOM 746 C CA . PRO A 1 92 ? 12.841 4.043 -12.012 1.00 54.75 92 PRO A CA 1
ATOM 747 C C . PRO A 1 92 ? 12.136 3.240 -13.098 1.00 54.75 92 PRO A C 1
ATOM 749 O O . PRO A 1 92 ? 11.536 2.198 -12.825 1.00 54.75 92 PRO A O 1
ATOM 752 N N . GLU A 1 93 ? 12.145 3.755 -14.322 1.00 61.81 93 GLU A N 1
ATOM 753 C CA . GLU A 1 93 ? 11.557 3.041 -15.443 1.00 61.81 93 GLU A CA 1
ATOM 754 C C . GLU A 1 93 ? 12.454 1.827 -15.734 1.00 61.81 93 GLU A C 1
ATOM 756 O O . GLU A 1 93 ? 13.664 1.974 -15.909 1.00 61.81 93 GLU A O 1
ATOM 761 N N . GLU A 1 94 ? 11.885 0.619 -15.740 1.00 67.81 94 GLU A N 1
ATOM 762 C CA . GLU A 1 94 ? 12.633 -0.616 -16.004 1.00 67.81 94 GLU A CA 1
ATOM 763 C C . GLU A 1 94 ? 13.242 -0.527 -17.412 1.00 67.81 94 GLU A C 1
ATOM 765 O O . GLU A 1 94 ? 12.525 -0.526 -18.416 1.00 67.81 94 GLU A O 1
ATOM 770 N N . VAL A 1 95 ? 14.566 -0.372 -17.492 1.00 72.75 95 VAL A N 1
ATOM 771 C CA . VAL A 1 95 ? 15.277 -0.219 -18.764 1.00 72.75 95 VAL A CA 1
ATOM 772 C C . VAL A 1 95 ? 15.347 -1.581 -19.441 1.00 72.75 95 VAL A C 1
ATOM 774 O O . VAL A 1 95 ? 15.913 -2.524 -18.900 1.00 72.75 95 VAL A O 1
ATOM 777 N N . SER A 1 96 ? 14.774 -1.679 -20.635 1.00 77.38 96 SER A N 1
ATOM 778 C CA . SER A 1 96 ? 14.868 -2.873 -21.472 1.00 77.38 96 SER A CA 1
ATOM 779 C C . SER A 1 96 ? 16.141 -2.859 -22.318 1.00 77.38 96 SER A C 1
ATOM 781 O O . SER A 1 96 ? 16.650 -1.795 -22.673 1.00 77.38 96 SER A O 1
ATOM 783 N N . ASP A 1 97 ? 16.578 -4.035 -22.765 1.00 78.19 97 ASP A N 1
ATOM 784 C CA . ASP A 1 97 ? 17.655 -4.177 -23.758 1.00 78.19 97 ASP A CA 1
ATOM 785 C C . ASP A 1 97 ? 17.230 -3.752 -25.179 1.00 78.19 97 ASP A C 1
ATOM 787 O O . ASP A 1 97 ? 18.003 -3.836 -26.136 1.00 78.19 97 ASP A O 1
ATOM 791 N N . VAL A 1 98 ? 15.979 -3.310 -25.360 1.00 79.69 98 VAL A N 1
ATOM 792 C CA . VAL A 1 98 ? 15.453 -2.907 -26.664 1.00 79.69 98 VAL A CA 1
ATOM 793 C C . VAL A 1 98 ? 15.878 -1.478 -26.965 1.00 79.69 98 VAL A C 1
ATOM 795 O O . VAL A 1 98 ? 15.401 -0.523 -26.354 1.00 79.69 98 VAL A O 1
ATOM 798 N N . VAL A 1 99 ? 16.727 -1.314 -27.973 1.00 84.81 99 VAL A N 1
ATOM 799 C CA . VAL A 1 99 ? 17.152 0.002 -28.456 1.00 84.81 99 VAL A CA 1
ATOM 800 C C . VAL A 1 99 ? 16.030 0.667 -29.260 1.00 84.81 99 VAL A C 1
ATOM 802 O O . VAL A 1 99 ? 15.416 0.072 -30.149 1.00 84.81 99 VAL A O 1
ATOM 805 N N . CYS A 1 100 ? 15.761 1.938 -28.969 1.00 83.44 100 CYS A N 1
ATOM 806 C CA . CYS A 1 100 ? 14.818 2.751 -29.719 1.00 83.44 100 CYS A CA 1
ATOM 807 C C . CYS A 1 100 ? 15.349 3.022 -31.132 1.00 83.44 100 CYS A C 1
ATOM 809 O O . CYS A 1 100 ? 16.331 3.738 -31.311 1.00 83.44 100 CYS A O 1
ATOM 811 N N . GLU A 1 101 ? 14.628 2.553 -32.147 1.00 86.88 101 GLU A N 1
ATOM 812 C CA . GLU A 1 101 ? 14.988 2.711 -33.568 1.00 86.88 101 GLU A CA 1
ATOM 813 C C . GLU A 1 101 ? 15.063 4.171 -34.044 1.00 86.88 101 GLU A C 1
ATOM 815 O O . GLU A 1 101 ? 15.643 4.447 -35.089 1.00 86.88 101 GLU A O 1
ATOM 820 N N . LYS A 1 102 ? 14.475 5.115 -33.298 1.00 83.94 102 LYS A N 1
ATOM 821 C CA . LYS A 1 102 ? 14.436 6.534 -33.683 1.00 83.94 102 LYS A CA 1
ATOM 822 C C . LYS A 1 102 ? 15.554 7.381 -33.082 1.00 83.94 102 LYS A C 1
ATOM 824 O O . LYS A 1 102 ? 15.892 8.407 -33.657 1.00 83.94 102 LYS A O 1
ATOM 829 N N . CYS A 1 103 ? 16.083 7.010 -31.918 1.00 84.25 103 CYS A N 1
ATOM 830 C CA . CYS A 1 103 ? 17.065 7.840 -31.207 1.00 84.25 103 CYS A CA 1
ATOM 831 C C . CYS A 1 103 ? 18.231 7.061 -30.588 1.00 84.25 103 CYS A C 1
ATOM 833 O O . CYS A 1 103 ? 19.102 7.677 -29.981 1.00 84.25 103 CYS A O 1
ATOM 835 N N . GLY A 1 104 ? 18.247 5.730 -30.694 1.00 81.81 104 GLY A N 1
ATOM 836 C CA . GLY A 1 104 ? 19.334 4.887 -30.195 1.00 81.81 104 GLY A CA 1
ATOM 837 C C . GLY A 1 104 ? 19.389 4.706 -28.674 1.00 81.81 104 GLY A C 1
ATOM 838 O O . GLY A 1 104 ? 20.296 4.044 -28.187 1.00 81.81 104 GLY A O 1
ATOM 839 N N . ARG A 1 105 ? 18.445 5.267 -27.904 1.00 81.12 105 ARG A N 1
ATOM 840 C CA . ARG A 1 105 ? 18.370 5.076 -26.441 1.00 81.12 105 ARG A CA 1
ATOM 841 C C . ARG A 1 105 ? 17.672 3.758 -26.102 1.00 81.12 105 ARG A C 1
ATOM 843 O O . ARG A 1 105 ? 16.736 3.382 -26.806 1.00 81.12 105 ARG A O 1
ATOM 850 N N . ASN A 1 106 ? 18.054 3.108 -25.006 1.00 83.75 106 ASN A N 1
ATOM 851 C CA . ASN A 1 106 ? 17.325 1.943 -24.500 1.00 83.75 106 ASN A CA 1
ATOM 852 C C . ASN A 1 106 ? 15.897 2.337 -24.112 1.00 83.75 106 ASN A C 1
ATOM 854 O O . ASN A 1 106 ? 15.672 3.355 -23.455 1.00 83.75 106 ASN A O 1
ATOM 858 N N . MET A 1 107 ? 14.927 1.560 -24.583 1.00 85.12 107 MET A N 1
ATOM 859 C CA . MET A 1 107 ? 13.521 1.745 -24.259 1.00 85.12 107 MET A CA 1
ATOM 860 C C . MET A 1 107 ? 13.257 1.290 -22.828 1.00 85.12 107 MET A C 1
ATOM 862 O O . MET A 1 107 ? 13.935 0.407 -22.310 1.00 85.12 107 MET A O 1
ATOM 866 N N . VAL A 1 108 ? 12.241 1.870 -22.209 1.00 83.56 108 VAL A N 1
ATOM 867 C CA . VAL A 1 108 ? 11.836 1.583 -20.837 1.00 83.56 108 VAL A CA 1
ATOM 868 C C . VAL A 1 108 ? 10.457 0.938 -20.797 1.00 83.56 108 VAL A C 1
ATOM 870 O O . VAL A 1 108 ? 9.612 1.224 -21.645 1.00 83.56 108 VAL A O 1
ATOM 873 N N . VAL A 1 109 ? 10.193 0.079 -19.822 1.00 81.56 109 VAL A N 1
ATOM 874 C CA . VAL A 1 109 ? 8.870 -0.514 -19.626 1.00 81.56 109 VAL A CA 1
ATOM 875 C C . VAL A 1 109 ? 7.967 0.487 -18.907 1.00 81.56 109 VAL A C 1
ATOM 877 O O . VAL A 1 109 ? 8.256 0.941 -17.803 1.00 81.56 109 VAL A O 1
ATOM 880 N N . LYS A 1 110 ? 6.832 0.807 -19.525 1.00 76.44 110 LYS A N 1
ATOM 881 C CA . LYS A 1 110 ? 5.756 1.622 -18.960 1.00 76.44 110 LYS A CA 1
ATOM 882 C C . LYS A 1 110 ? 4.477 0.809 -18.834 1.00 76.44 110 LYS A C 1
ATOM 884 O O . LYS A 1 110 ? 4.227 -0.122 -19.597 1.00 76.44 110 LYS A O 1
ATOM 889 N N . LEU A 1 111 ? 3.641 1.185 -17.871 1.00 70.94 111 LEU A N 1
ATOM 890 C CA . LEU A 1 111 ? 2.334 0.576 -17.650 1.00 70.94 111 LEU A CA 1
ATOM 891 C C . LEU A 1 111 ? 1.235 1.470 -18.239 1.00 70.94 111 LEU A C 1
ATOM 893 O O . LEU A 1 111 ? 1.143 2.649 -17.904 1.00 70.94 111 LEU A O 1
ATOM 897 N N . ALA A 1 112 ? 0.390 0.914 -19.106 1.00 70.19 112 ALA A N 1
ATOM 898 C CA . ALA A 1 112 ? -0.844 1.540 -19.575 1.00 70.19 112 ALA A CA 1
ATOM 899 C C . ALA A 1 112 ? -2.065 0.739 -19.104 1.00 70.19 112 ALA A C 1
ATOM 901 O O . ALA A 1 112 ? -1.946 -0.399 -18.652 1.00 70.19 112 ALA A O 1
ATOM 902 N N . LYS A 1 113 ? -3.269 1.303 -19.285 1.00 67.69 113 LYS A N 1
ATOM 903 C CA . LYS A 1 113 ? -4.542 0.593 -19.042 1.00 67.69 113 LYS A CA 1
ATOM 904 C C . LYS A 1 113 ? -4.632 -0.747 -19.787 1.00 67.69 113 LYS A C 1
ATOM 906 O O . LYS A 1 113 ? -5.327 -1.644 -19.334 1.00 67.69 113 LYS A O 1
ATOM 911 N N . THR A 1 114 ? -3.950 -0.862 -20.925 1.00 68.44 114 THR A N 1
ATOM 912 C CA . THR A 1 114 ? -3.932 -2.043 -21.798 1.00 68.44 114 THR A CA 1
ATOM 913 C C . THR A 1 114 ? -2.805 -3.028 -21.480 1.00 68.44 114 THR A C 1
ATOM 915 O O . THR A 1 114 ? -2.639 -3.989 -22.218 1.00 68.44 114 THR A O 1
ATOM 918 N N . GLY A 1 115 ? -2.011 -2.792 -20.432 1.00 66.00 115 GLY A N 1
ATOM 919 C CA . GLY A 1 115 ? -0.865 -3.626 -20.071 1.00 66.00 115 GLY A CA 1
ATOM 920 C C . GLY A 1 115 ? 0.478 -2.907 -20.197 1.00 66.00 115 GLY A C 1
ATOM 921 O O . GLY A 1 115 ? 0.548 -1.692 -20.413 1.00 66.00 115 GLY A O 1
ATOM 922 N N . LYS A 1 116 ? 1.563 -3.664 -20.008 1.00 78.94 116 LYS A N 1
ATOM 923 C CA . LYS A 1 116 ? 2.932 -3.147 -20.100 1.00 78.94 116 LYS A CA 1
ATOM 924 C C . LYS A 1 116 ? 3.336 -2.928 -21.564 1.00 78.94 116 LYS A C 1
ATOM 926 O O . LYS A 1 116 ? 3.012 -3.730 -22.437 1.00 78.94 116 LYS A O 1
ATOM 931 N N . PHE A 1 117 ? 4.073 -1.859 -21.833 1.00 83.19 117 PHE A N 1
ATOM 932 C CA . PHE A 1 117 ? 4.606 -1.533 -23.153 1.00 83.19 117 PHE A CA 1
ATOM 933 C C . PHE A 1 117 ? 5.984 -0.888 -23.020 1.00 83.19 117 PHE A C 1
ATOM 935 O O . PHE A 1 117 ? 6.309 -0.308 -21.992 1.00 83.19 117 PHE A O 1
ATOM 942 N N . LEU A 1 118 ? 6.797 -0.966 -24.063 1.00 85.50 118 LEU A N 1
ATOM 943 C CA . LEU A 1 118 ? 8.065 -0.258 -24.137 1.00 85.50 118 LEU A CA 1
ATOM 944 C C . LEU A 1 118 ? 7.831 1.168 -24.632 1.00 85.50 118 LEU A C 1
ATOM 946 O O . LEU A 1 118 ? 7.172 1.380 -25.649 1.00 85.50 118 LEU A O 1
ATOM 950 N N . ALA A 1 119 ? 8.410 2.152 -23.962 1.00 83.75 119 ALA A N 1
ATOM 951 C CA . ALA A 1 119 ? 8.404 3.547 -24.368 1.00 83.75 119 ALA A CA 1
ATOM 952 C C . ALA A 1 119 ? 9.833 4.071 -24.497 1.00 83.75 119 ALA A C 1
ATOM 954 O O . ALA A 1 119 ? 10.737 3.659 -23.780 1.00 83.75 119 ALA A O 1
ATOM 955 N N . CYS A 1 120 ? 10.057 4.998 -25.417 1.00 83.38 120 CYS A N 1
ATOM 956 C CA . CYS A 1 120 ? 11.321 5.712 -25.469 1.00 83.38 120 CYS A CA 1
ATOM 957 C C . CYS A 1 120 ? 11.408 6.709 -24.295 1.00 83.38 120 CYS A C 1
ATOM 959 O O . CYS A 1 120 ? 10.482 7.510 -24.136 1.00 83.38 120 CYS A O 1
ATOM 961 N N . PRO A 1 121 ? 12.517 6.739 -23.528 1.00 80.00 121 PRO A N 1
ATOM 962 C CA . PRO A 1 121 ? 12.684 7.686 -22.420 1.00 80.00 121 PRO A CA 1
ATOM 963 C C . PRO A 1 121 ? 12.819 9.140 -22.899 1.00 80.00 121 PRO A C 1
ATOM 965 O O . PRO A 1 121 ? 12.611 10.075 -22.142 1.00 80.00 121 PRO A O 1
ATOM 968 N N . GLY A 1 122 ? 13.137 9.363 -24.179 1.00 73.69 122 GLY A N 1
ATOM 969 C CA . GLY A 1 122 ? 13.276 10.699 -24.769 1.00 73.69 122 GLY A CA 1
ATOM 970 C C . GLY A 1 122 ? 11.971 11.451 -25.046 1.00 73.69 122 GLY A C 1
ATOM 971 O O . GLY A 1 122 ? 11.972 12.316 -25.912 1.00 73.69 122 GLY A O 1
ATOM 972 N N . PHE A 1 123 ? 10.849 11.122 -24.408 1.00 70.94 123 PHE A N 1
ATOM 973 C CA . PHE A 1 123 ? 9.612 11.897 -24.558 1.00 70.94 123 PHE A CA 1
ATOM 974 C C . PHE A 1 123 ? 9.790 13.308 -23.950 1.00 70.94 123 PHE A C 1
ATOM 976 O O . PHE A 1 123 ? 10.355 13.406 -22.865 1.00 70.94 123 PHE A O 1
ATOM 983 N N . PRO A 1 124 ? 9.308 14.401 -24.582 1.00 67.44 124 PRO A N 1
ATOM 984 C CA . PRO A 1 124 ? 8.438 14.465 -25.762 1.00 67.44 124 PRO A CA 1
ATOM 985 C C . PRO A 1 124 ? 9.157 14.437 -27.121 1.00 67.44 124 PRO A C 1
ATOM 987 O O . PRO A 1 124 ? 8.479 14.305 -28.142 1.00 67.44 124 PRO A O 1
ATOM 990 N N . GLU A 1 125 ? 10.488 14.537 -27.148 1.00 79.31 125 GLU A N 1
ATOM 991 C CA . GLU A 1 125 ? 11.314 14.599 -28.368 1.00 79.31 125 GLU A CA 1
ATOM 992 C C . GLU A 1 125 ? 11.219 13.316 -29.210 1.00 79.31 125 GLU A C 1
ATOM 994 O O . GLU A 1 125 ? 11.222 13.355 -30.438 1.00 79.31 125 GLU A O 1
ATOM 999 N N . CYS A 1 126 ? 11.075 12.163 -28.554 1.00 76.38 126 CYS A N 1
ATOM 1000 C CA . CYS A 1 126 ? 10.917 10.862 -29.185 1.00 76.38 126 CYS A CA 1
ATOM 1001 C C . CYS A 1 126 ? 9.719 10.113 -28.590 1.00 76.38 126 CYS A C 1
ATOM 1003 O O . CYS A 1 126 ? 9.772 9.574 -27.487 1.00 76.38 126 CYS A O 1
ATOM 1005 N N . ARG A 1 127 ? 8.627 10.051 -29.360 1.00 83.62 127 ARG A N 1
ATOM 1006 C CA . ARG A 1 127 ? 7.349 9.414 -28.982 1.00 83.62 127 ARG A CA 1
ATOM 1007 C C . ARG A 1 127 ? 7.261 7.932 -29.361 1.00 83.62 127 ARG A C 1
ATOM 1009 O O . ARG A 1 127 ? 6.169 7.416 -29.572 1.00 83.62 127 ARG A O 1
ATOM 1016 N N . ASN A 1 128 ? 8.399 7.264 -29.545 1.00 85.12 128 ASN A N 1
ATOM 1017 C CA . ASN A 1 128 ? 8.409 5.870 -29.977 1.00 85.12 128 ASN A CA 1
ATOM 1018 C C . ASN A 1 128 ? 7.915 4.951 -28.853 1.00 85.12 128 ASN A C 1
ATOM 1020 O O . ASN A 1 128 ? 8.412 5.038 -27.729 1.00 85.12 128 ASN A O 1
ATOM 1024 N N . THR A 1 129 ? 6.981 4.056 -29.160 1.00 85.81 129 THR A N 1
ATOM 1025 C CA . THR A 1 129 ? 6.486 3.027 -28.241 1.00 85.81 129 THR A CA 1
ATOM 1026 C C . THR A 1 129 ? 6.405 1.686 -28.967 1.00 85.81 129 THR A C 1
ATOM 1028 O O . THR A 1 129 ? 6.202 1.642 -30.180 1.00 85.81 129 THR A O 1
ATOM 1031 N N . LYS A 1 130 ? 6.5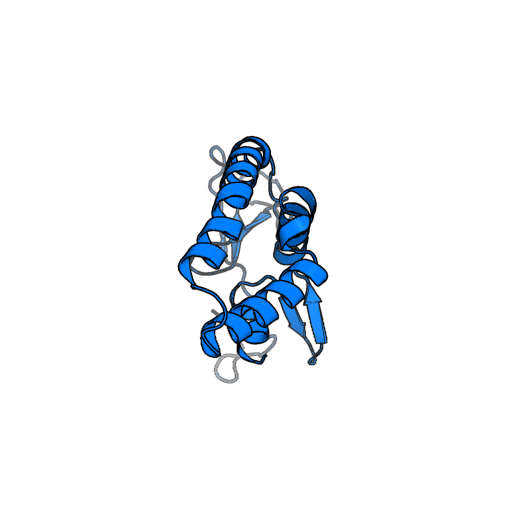96 0.582 -28.244 1.00 82.81 130 LYS A N 1
ATOM 1032 C CA . LYS A 1 130 ? 6.480 -0.785 -28.761 1.00 82.81 130 LYS A CA 1
ATOM 1033 C C . LYS A 1 130 ? 5.665 -1.644 -27.790 1.00 82.81 130 LYS A C 1
ATOM 1035 O O . LYS A 1 130 ? 5.836 -1.502 -26.582 1.00 82.81 130 LYS A O 1
ATOM 1040 N N . PRO A 1 131 ? 4.784 -2.532 -28.271 1.00 82.00 131 PRO A N 1
ATOM 1041 C CA . PRO A 1 131 ? 4.123 -3.496 -27.400 1.00 82.00 131 PRO A CA 1
ATOM 1042 C C . PRO A 1 131 ? 5.143 -4.506 -26.858 1.00 82.00 131 PRO A C 1
ATOM 1044 O O . PRO A 1 131 ? 6.078 -4.884 -27.566 1.00 82.00 131 PRO A O 1
ATOM 1047 N N . ILE A 1 132 ? 4.955 -4.962 -25.618 1.00 75.62 132 ILE A N 1
ATOM 1048 C CA . ILE A 1 132 ? 5.702 -6.110 -25.091 1.00 75.62 132 ILE A CA 1
ATOM 1049 C C . ILE A 1 132 ? 4.971 -7.364 -25.556 1.00 75.62 132 ILE A C 1
ATOM 1051 O O . ILE A 1 132 ? 3.852 -7.629 -25.128 1.00 75.62 132 ILE A O 1
ATOM 1055 N N . ILE A 1 133 ? 5.586 -8.102 -26.477 1.00 68.00 133 ILE A N 1
ATOM 1056 C CA . ILE A 1 133 ? 5.036 -9.354 -26.995 1.00 68.00 133 ILE A CA 1
ATOM 1057 C C . ILE A 1 133 ? 5.574 -10.487 -26.123 1.00 68.00 133 ILE A C 1
ATOM 1059 O O . ILE A 1 133 ? 6.745 -10.852 -26.234 1.00 68.00 133 ILE A O 1
ATOM 1063 N N . VAL A 1 134 ? 4.724 -11.049 -25.264 1.00 60.31 134 VAL A N 1
ATOM 1064 C CA . VAL A 1 134 ? 5.059 -12.261 -24.512 1.00 60.31 134 VAL A CA 1
ATOM 1065 C C . VAL A 1 134 ? 4.911 -13.446 -25.464 1.00 60.31 134 VAL A C 1
ATOM 1067 O O . VAL A 1 134 ? 3.809 -13.845 -25.849 1.00 60.31 134 VAL A O 1
ATOM 1070 N N . LYS A 1 135 ? 6.047 -13.980 -25.916 1.00 60.50 135 LYS A N 1
ATOM 1071 C CA . LYS A 1 135 ? 6.075 -15.178 -26.754 1.00 60.50 135 LYS A CA 1
ATOM 1072 C C . LYS A 1 135 ? 5.741 -16.385 -25.884 1.00 60.50 135 LYS A C 1
ATOM 1074 O O . LYS A 1 135 ? 6.458 -16.669 -24.932 1.00 60.50 135 LYS A O 1
ATOM 1079 N N . THR A 1 136 ? 4.691 -17.123 -26.234 1.00 56.56 136 THR A N 1
ATOM 1080 C CA . THR A 1 136 ? 4.271 -18.310 -25.464 1.00 56.56 136 THR A CA 1
ATOM 1081 C C . THR A 1 136 ? 5.167 -19.531 -25.702 1.00 56.56 136 THR A C 1
ATOM 1083 O O . THR A 1 136 ? 4.986 -20.563 -25.065 1.00 56.56 136 THR A O 1
ATOM 1086 N N . GLY A 1 137 ? 6.123 -19.447 -26.637 1.00 59.91 137 GLY A N 1
ATOM 1087 C CA . GLY A 1 137 ? 6.997 -20.561 -27.025 1.00 59.91 137 GLY A CA 1
ATOM 1088 C C . GLY A 1 137 ? 6.278 -21.693 -27.770 1.00 59.91 137 GLY A C 1
ATOM 1089 O O . GLY A 1 137 ? 6.917 -22.656 -28.188 1.00 59.91 137 GLY A O 1
ATOM 1090 N N . VAL A 1 138 ? 4.960 -21.586 -27.971 1.00 66.62 138 VAL A N 1
ATOM 1091 C C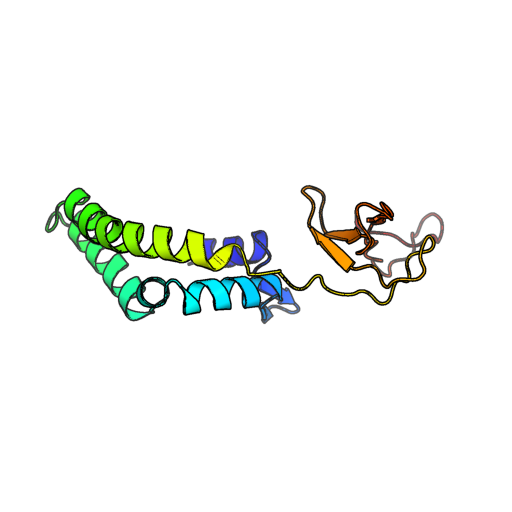A . VAL A 1 138 ? 4.153 -22.581 -28.680 1.00 66.62 138 VAL A CA 1
ATOM 1092 C C . VAL A 1 138 ? 4.043 -22.185 -30.149 1.00 66.62 138 VAL A C 1
ATOM 1094 O O . VAL A 1 138 ? 3.574 -21.098 -30.492 1.00 66.62 138 VAL A O 1
ATOM 1097 N N . SER A 1 139 ? 4.468 -23.084 -31.033 1.00 72.25 139 SER A N 1
ATOM 1098 C CA . SER A 1 139 ? 4.252 -22.933 -32.474 1.00 72.25 139 SER A CA 1
ATOM 1099 C C . SER A 1 139 ? 2.805 -23.272 -32.823 1.00 72.25 139 SER A C 1
ATOM 1101 O O . SER A 1 139 ? 2.255 -24.268 -32.354 1.00 72.25 139 SER A O 1
ATOM 1103 N N . CYS A 1 140 ? 2.176 -22.448 -33.656 1.00 66.19 140 CYS A N 1
ATOM 1104 C CA . CYS A 1 140 ? 0.801 -22.623 -34.088 1.00 66.19 140 CYS A CA 1
ATOM 1105 C C . CYS A 1 140 ? 0.660 -23.939 -34.861 1.00 66.19 140 CYS A C 1
ATOM 1107 O O . CYS A 1 140 ? 1.245 -24.075 -35.938 1.00 66.19 140 CYS A O 1
ATOM 1109 N N . PRO A 1 141 ? -0.174 -24.885 -34.398 1.00 72.12 141 PRO A N 1
ATOM 1110 C CA . PRO A 1 141 ? -0.317 -26.183 -35.052 1.00 72.12 141 PRO A CA 1
ATOM 1111 C C . PRO A 1 141 ? -0.994 -26.103 -36.432 1.00 72.12 141 PRO A C 1
ATOM 1113 O O . PRO A 1 141 ? -1.020 -27.094 -37.152 1.00 72.12 141 PRO A O 1
ATOM 1116 N N . LYS A 1 142 ? -1.548 -24.942 -36.821 1.00 76.81 142 LYS A N 1
ATOM 1117 C CA . LYS A 1 142 ? -2.198 -24.738 -38.127 1.00 76.81 142 LYS A CA 1
ATOM 1118 C C . LYS A 1 142 ? -1.305 -24.095 -39.186 1.00 76.81 142 LYS A C 1
ATOM 1120 O O . LYS A 1 142 ? -1.522 -24.333 -40.367 1.00 76.81 142 LYS A O 1
ATOM 1125 N N . CYS A 1 143 ? -0.354 -23.253 -38.792 1.00 79.38 143 CYS A N 1
ATOM 1126 C CA . CYS A 1 143 ? 0.455 -22.486 -39.746 1.00 79.38 143 CYS A CA 1
ATOM 1127 C C . CYS A 1 143 ? 1.943 -22.403 -39.391 1.00 79.38 143 CYS A C 1
ATOM 1129 O O . CYS A 1 143 ? 2.694 -21.760 -40.115 1.00 79.38 143 CYS A O 1
ATOM 1131 N N . GLY A 1 144 ? 2.377 -23.006 -38.282 1.00 69.31 144 GLY A N 1
ATOM 1132 C CA . GLY A 1 144 ? 3.769 -22.983 -37.828 1.00 69.31 144 GLY A CA 1
ATOM 1133 C C . GLY A 1 144 ? 4.258 -21.636 -37.282 1.00 69.31 144 GLY A C 1
ATOM 1134 O O . GLY A 1 144 ? 5.386 -21.562 -36.812 1.00 69.31 144 GLY A O 1
ATOM 1135 N N . GLY A 1 145 ? 3.441 -20.577 -37.311 1.00 71.75 145 GLY A N 1
ATOM 1136 C CA . GLY A 1 145 ? 3.794 -19.273 -36.734 1.00 71.75 145 GLY A CA 1
ATOM 1137 C C . GLY A 1 145 ? 3.801 -19.285 -35.201 1.00 71.75 145 GLY A C 1
ATOM 1138 O O . GLY A 1 145 ? 3.055 -20.041 -34.590 1.00 71.75 145 GLY A O 1
ATOM 1139 N N . GLU A 1 146 ? 4.616 -18.448 -34.560 1.00 69.69 146 GLU A N 1
ATOM 1140 C CA . GLU A 1 146 ? 4.662 -18.348 -33.091 1.00 69.69 146 GLU A CA 1
ATOM 1141 C C . GLU A 1 146 ? 3.350 -17.785 -32.516 1.00 69.69 146 GLU A C 1
ATOM 1143 O O . GLU A 1 146 ? 2.867 -16.737 -32.950 1.00 69.69 146 GLU A O 1
ATOM 1148 N N . ILE A 1 147 ? 2.782 -18.466 -31.514 1.00 68.94 147 ILE A N 1
ATOM 1149 C CA . ILE A 1 147 ? 1.621 -17.973 -30.767 1.00 68.94 147 ILE A CA 1
ATOM 1150 C C . ILE A 1 147 ? 2.089 -16.916 -29.759 1.00 68.94 147 ILE A C 1
ATOM 1152 O O . ILE A 1 147 ? 3.013 -17.134 -28.968 1.00 68.94 147 ILE A O 1
ATOM 1156 N N . ILE A 1 148 ? 1.413 -15.772 -29.762 1.00 66.94 148 ILE A N 1
ATOM 1157 C CA . ILE A 1 148 ? 1.650 -14.665 -28.833 1.00 66.94 148 ILE A CA 1
ATOM 1158 C C . ILE A 1 148 ? 0.431 -14.490 -27.927 1.00 66.94 148 ILE A C 1
ATOM 1160 O O . ILE A 1 148 ? -0.705 -14.600 -28.392 1.00 66.94 148 ILE A O 1
ATOM 1164 N N . GLU A 1 149 ? 0.666 -14.246 -26.639 1.00 59.72 149 GLU A N 1
ATOM 1165 C CA . GLU A 1 149 ? -0.391 -13.867 -25.697 1.00 59.72 149 GLU A CA 1
ATOM 1166 C C . GLU A 1 149 ? -0.645 -12.360 -25.836 1.00 59.72 149 GLU A C 1
ATOM 1168 O O . GLU A 1 149 ? 0.303 -11.582 -25.984 1.00 59.72 149 GLU A O 1
ATOM 1173 N N . LYS A 1 150 ? -1.920 -11.963 -25.893 1.00 50.72 150 LYS A N 1
ATOM 1174 C CA . LYS A 1 150 ? -2.344 -10.580 -26.141 1.00 50.72 150 LYS A CA 1
ATOM 1175 C C . LYS A 1 150 ? -2.801 -9.909 -24.858 1.00 50.72 150 LYS A C 1
ATOM 1177 O O . LYS A 1 150 ? -3.560 -10.568 -24.117 1.00 50.72 150 LYS A O 1
#

Foldseek 3Di:
DVVVVVVCVVVQQWDADPNDIDGDLVVVLVVCLCCVLPVCCPDPVNVVVLVVVVVCVVVVVDDVVVVVCVPVVVVVVSVVVSVVVVVPDDSPFAFDPDADPPPRGTWGWDADPVGIWTARPPPPVGGDIGRDWDFPVDQDPPPRHTDTDD

Sequence (150 aa):
YAPTISTIISRGYVAKENRILYPTDLGKIVNEIMTKYFPEIVDLTFTASLEERMDDIEEGKVYWKSVVDDFYKPFSVVLENAQQKIDKVEVPEEVSDVVCEKCGRNMVVKLAKTGKFLACPGFPECRNTKPIIVKTGVSCPKCGGEIIEK